Protein AF-A0A8J2W440-F1 (afdb_monomer)

pLDDT: mean 81.1, std 17.26, range [36.59, 97.38]

Organism: NCBI:txid151541

Foldseek 3Di:
DDDDDDPPPPPPPPPDPPPPPVLQQDVLLCVLDDVVCVVVPFFPQDLDQPPVPPPPQDLVVADPDPPDLVNVQRNLLSVCVSLVQDDDQAGNLVSLLVVLVSRDPVRVLNVQLSVQLNVQVPPPNLCSADDVPHGRSVSSVSSSVSSSQLSRPDGDPDPVSVSSPVSSPVSVVSSD

Solvent-accessible surface area (backbone atoms only — not comparable to full-atom values): 10498 Å² total; per-residue (Å²): 143,82,79,90,85,80,83,86,83,80,80,86,80,80,77,69,85,73,75,73,66,75,82,70,69,56,66,41,48,53,70,57,66,45,86,83,53,67,82,64,60,35,60,68,52,72,55,72,61,78,58,91,71,81,67,79,81,81,62,83,87,40,61,93,42,75,89,43,72,69,44,35,32,54,23,49,39,40,52,33,44,75,74,55,29,46,46,98,91,39,75,32,52,69,47,44,49,57,54,46,68,61,36,33,87,87,34,62,56,25,38,53,17,34,54,37,28,63,70,57,28,45,88,68,45,13,70,65,31,78,58,93,84,56,47,66,45,49,11,41,49,52,30,42,51,46,37,37,58,46,56,51,84,38,65,43,84,51,74,71,28,47,53,38,53,52,24,28,54,52,29,45,63,72,77,106

Secondary structure (DSSP, 8-state):
-----S-SSSSSS----------PPPGGGTTT--TTTGGG--B--------S-------TTS----SSHHHHHHHHHHHHHHTT-EETTEE-HHHHHHHHTTS-TT-HHHHHHHHHHHHHTTTTGGGGSS-TTS-HHHHHHHHHHHHHHTT---B--SHHHHHHHHHHHHHHHHH-

Radius of gyration: 21.44 Å; Cα contacts (8 Å, |Δi|>4): 187; chains: 1; bounding box: 78×35×56 Å

Nearest PDB structures (foldseek):
  2wc5-assembly1_A  TM=4.958E-01  e=4.024E+00  Bombyx mori

Mean predicted aligned error: 10.01 Å

Sequence (176 aa):
MAKMMHLLNLFVLFLISTVSAADEIDESCFEMFDPEDLENECCETDFEINDESEEEEDFSDCLNDFSTDEAKCETIKCYYKHDGVWKDDGIDDDAVKTKLQKSDSKNPPAQKAAERIMKYCLNGKYMKYGTDDDCPSVKYFLCSYINTVVECDSWNKNETCAKHSENASKCKASLG

Structure (mmCIF, N/CA/C/O backbone):
data_AF-A0A8J2W440-F1
#
_entry.id   AF-A0A8J2W440-F1
#
loop_
_atom_site.group_PDB
_atom_site.id
_atom_site.type_symbol
_atom_site.label_atom_id
_atom_site.label_alt_id
_atom_site.label_comp_id
_atom_site.label_asym_id
_atom_site.label_entity_id
_atom_site.label_seq_id
_atom_site.pdbx_PDB_ins_code
_atom_site.Cartn_x
_atom_site.Cartn_y
_atom_site.Cartn_z
_atom_site.occupancy
_atom_site.B_iso_or_equiv
_atom_site.auth_seq_id
_atom_site.auth_comp_id
_atom_site.auth_asym_id
_atom_site.auth_atom_id
_atom_site.pdbx_PDB_model_num
ATOM 1 N N . MET A 1 1 ? -58.630 -7.546 -35.154 1.00 48.47 1 MET A N 1
ATOM 2 C CA . MET A 1 1 ? -57.257 -7.963 -34.799 1.00 48.47 1 MET A CA 1
ATOM 3 C C . MET A 1 1 ? -56.274 -7.086 -35.556 1.00 48.47 1 MET A C 1
ATOM 5 O O . MET A 1 1 ? -56.157 -7.261 -36.754 1.00 48.47 1 MET A O 1
ATOM 9 N N . ALA A 1 2 ? -55.644 -6.131 -34.875 1.00 42.41 2 ALA A N 1
ATOM 10 C CA . ALA A 1 2 ? -54.327 -5.564 -35.191 1.00 42.41 2 ALA A CA 1
ATOM 11 C C . ALA A 1 2 ? -53.989 -4.607 -34.039 1.00 42.41 2 ALA A C 1
ATOM 13 O O . ALA A 1 2 ? -54.560 -3.527 -33.907 1.00 42.41 2 ALA A O 1
ATOM 14 N N . LYS A 1 3 ? -53.167 -5.111 -33.120 1.00 42.38 3 LYS A N 1
ATOM 15 C CA . LYS A 1 3 ? -52.683 -4.442 -31.916 1.00 42.38 3 LYS A CA 1
ATOM 16 C C . LYS A 1 3 ? -51.670 -3.362 -32.306 1.00 42.38 3 LYS A C 1
ATOM 18 O O . LYS A 1 3 ? -50.697 -3.660 -32.981 1.00 42.38 3 LYS A O 1
ATOM 23 N N . MET A 1 4 ? -51.897 -2.148 -31.806 1.00 48.50 4 MET A N 1
ATOM 24 C CA . MET A 1 4 ? -50.946 -1.441 -30.939 1.00 48.50 4 MET A CA 1
ATOM 25 C C . MET A 1 4 ? -49.473 -1.523 -31.385 1.00 48.50 4 MET A C 1
ATOM 27 O O . MET A 1 4 ? -48.672 -2.22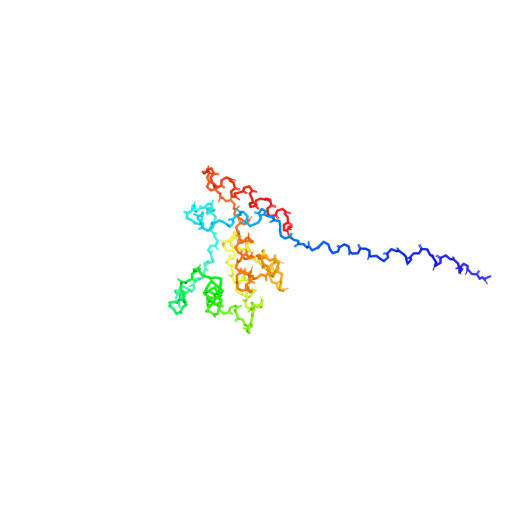4 -30.779 1.00 48.50 4 MET A O 1
ATOM 31 N N . MET A 1 5 ? -49.113 -0.790 -32.440 1.00 50.69 5 MET A N 1
ATOM 32 C CA . MET A 1 5 ? -47.734 -0.720 -32.938 1.00 50.69 5 MET A CA 1
ATOM 33 C C . MET A 1 5 ? -47.276 0.734 -33.110 1.00 50.69 5 MET A C 1
ATOM 35 O O . MET A 1 5 ? -46.771 1.102 -34.157 1.00 50.69 5 MET A O 1
ATOM 39 N N . HIS A 1 6 ? -47.479 1.584 -32.095 1.00 48.34 6 HIS A N 1
ATOM 40 C CA . HIS A 1 6 ? -46.940 2.959 -32.089 1.00 48.34 6 HIS A CA 1
ATOM 41 C C . HIS A 1 6 ? -46.417 3.446 -30.725 1.00 48.34 6 HIS A C 1
ATOM 43 O O . HIS A 1 6 ? -46.113 4.621 -30.570 1.00 48.34 6 HIS A O 1
ATOM 49 N N . LEU A 1 7 ? -46.239 2.556 -29.743 1.00 47.00 7 LEU A N 1
ATOM 50 C CA . LEU A 1 7 ? -45.720 2.909 -28.409 1.00 47.00 7 LEU A CA 1
ATOM 51 C C . LEU A 1 7 ? -44.267 2.465 -28.171 1.00 47.00 7 LEU A C 1
ATOM 53 O O . LEU A 1 7 ? -43.820 2.407 -27.033 1.00 47.00 7 LEU A O 1
ATOM 57 N N . LEU A 1 8 ? -43.514 2.163 -29.232 1.00 45.81 8 LEU A N 1
ATOM 58 C CA . LEU A 1 8 ? -42.107 1.752 -29.139 1.00 45.81 8 LEU A CA 1
ATOM 59 C C . LEU A 1 8 ? -41.147 2.856 -29.618 1.00 45.81 8 LEU A C 1
ATOM 61 O O . LEU A 1 8 ? -40.138 2.576 -30.247 1.00 45.81 8 LEU A O 1
ATOM 65 N N . ASN A 1 9 ? -41.494 4.121 -29.368 1.00 48.38 9 ASN A N 1
ATOM 66 C CA . ASN A 1 9 ? -40.678 5.288 -29.741 1.00 48.38 9 ASN A CA 1
ATOM 67 C C . ASN A 1 9 ? -40.387 6.221 -28.549 1.00 48.38 9 ASN A C 1
ATOM 69 O O . ASN A 1 9 ? -40.097 7.397 -28.733 1.00 48.38 9 ASN A O 1
ATOM 73 N N . LEU A 1 10 ? -40.485 5.709 -27.316 1.00 48.47 10 LEU A N 1
ATOM 74 C CA . LEU A 1 10 ? -40.387 6.526 -26.097 1.00 48.47 10 LEU A CA 1
ATOM 75 C C . LEU A 1 10 ? -39.494 5.930 -24.994 1.00 48.47 10 LEU A C 1
ATOM 77 O O . LEU A 1 10 ? -39.533 6.402 -23.867 1.00 48.47 10 LEU A O 1
ATOM 81 N N . PHE A 1 11 ? -38.675 4.916 -25.298 1.00 48.28 11 PHE A N 1
ATOM 82 C CA . PHE A 1 11 ? -37.862 4.225 -24.281 1.00 48.28 11 PHE A CA 1
ATOM 83 C C . PHE A 1 11 ? -36.416 3.909 -24.705 1.00 48.28 11 PHE A C 1
ATOM 85 O O . PHE A 1 11 ? -35.781 3.034 -24.130 1.00 48.28 11 PHE A O 1
ATOM 92 N N . VAL A 1 12 ? -35.878 4.615 -25.707 1.00 49.66 12 VAL A N 1
ATOM 93 C CA . VAL A 1 12 ? -34.478 4.455 -26.167 1.00 49.66 12 VAL A CA 1
ATOM 94 C C . VAL A 1 12 ? -33.764 5.814 -26.226 1.00 49.66 12 VAL A C 1
ATOM 96 O O . VAL A 1 12 ? -33.049 6.129 -27.165 1.00 49.66 12 VAL A O 1
ATOM 99 N N . LEU A 1 13 ? -33.998 6.661 -25.219 1.00 45.16 13 LEU A N 1
ATOM 100 C CA . LEU A 1 13 ? -33.231 7.897 -24.980 1.00 45.16 13 LEU A CA 1
ATOM 101 C C . LEU A 1 13 ? -32.726 8.002 -23.530 1.00 45.16 13 LEU A C 1
ATOM 103 O O . LEU A 1 13 ? -32.253 9.047 -23.109 1.00 45.16 13 LEU A O 1
ATOM 107 N N . PHE A 1 14 ? -32.773 6.895 -22.782 1.00 45.31 14 PHE A N 1
ATOM 108 C CA . PHE A 1 14 ? -32.074 6.721 -21.502 1.00 45.31 14 PHE A CA 1
ATOM 109 C C . PHE A 1 14 ? -30.781 5.911 -21.692 1.00 45.31 14 PHE A C 1
ATOM 111 O O . PHE A 1 14 ? -30.379 5.129 -20.834 1.00 45.31 14 PHE A O 1
ATOM 118 N N . LEU A 1 15 ? -30.124 6.074 -22.846 1.00 48.00 15 LEU A N 1
ATOM 119 C CA . LEU A 1 15 ? -28.768 5.577 -23.030 1.00 48.00 15 LEU A CA 1
ATOM 120 C C . LEU A 1 15 ? -27.799 6.554 -22.362 1.00 48.00 15 LEU A C 1
ATOM 122 O O . LEU A 1 15 ? -27.276 7.466 -22.988 1.00 48.00 15 LEU A O 1
ATOM 126 N N . ILE A 1 16 ? -27.627 6.320 -21.062 1.00 51.31 16 ILE A N 1
ATOM 127 C CA . ILE A 1 16 ? -26.308 6.194 -20.449 1.00 51.31 16 ILE A CA 1
ATOM 128 C C . ILE A 1 16 ? -25.442 7.445 -20.648 1.00 51.31 16 ILE A C 1
ATOM 130 O O . ILE A 1 16 ? -24.432 7.444 -21.345 1.00 51.31 16 ILE A O 1
ATOM 134 N N . SER A 1 17 ? -25.790 8.502 -19.919 1.00 36.59 17 SER A N 1
ATOM 135 C CA . SER A 1 17 ? -24.765 9.367 -19.339 1.00 36.59 17 SER A CA 1
ATOM 136 C C . SER A 1 17 ? -24.030 8.545 -18.275 1.00 36.59 17 SER A C 1
ATOM 138 O O . SER A 1 17 ? -24.278 8.707 -17.082 1.00 36.59 17 SER A O 1
ATOM 140 N N . THR A 1 18 ? -23.173 7.602 -18.680 1.00 48.06 18 THR A N 1
ATOM 141 C CA . THR A 1 18 ? -22.101 7.144 -17.792 1.00 48.06 18 THR A CA 1
ATOM 142 C C . THR A 1 18 ? -21.218 8.356 -17.587 1.00 48.06 18 THR A C 1
ATOM 144 O O . THR A 1 18 ? -20.337 8.646 -18.391 1.00 48.06 18 THR A O 1
ATOM 147 N N . VAL A 1 19 ? -21.515 9.106 -16.532 1.00 42.56 19 VAL A N 1
ATOM 148 C CA . VAL A 1 19 ? -20.519 9.903 -15.841 1.00 42.56 19 VAL A CA 1
ATOM 149 C 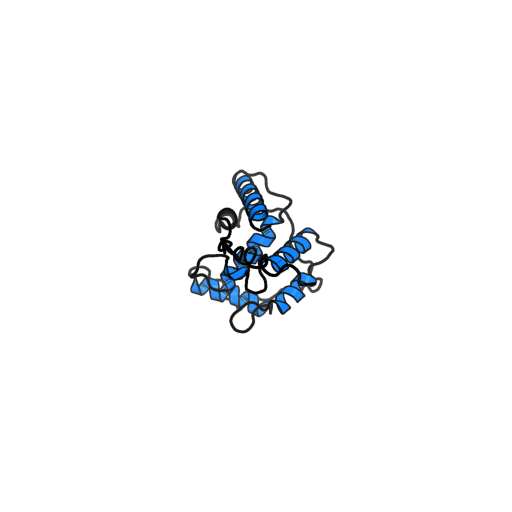C . VAL A 1 19 ? -19.447 8.893 -15.445 1.00 42.56 19 VAL A C 1
ATOM 151 O O . VAL A 1 19 ? -19.597 8.192 -14.451 1.00 42.56 19 VAL A O 1
ATOM 154 N N . SER A 1 20 ? -18.410 8.730 -16.267 1.00 40.84 20 SER A N 1
ATOM 155 C CA . SER A 1 20 ? -17.139 8.259 -15.742 1.00 40.84 20 SER A CA 1
ATOM 156 C C . SER A 1 20 ? -16.629 9.428 -14.912 1.00 40.84 20 SER A C 1
ATOM 158 O O . SER A 1 20 ? -15.917 10.297 -15.415 1.00 40.84 20 SER A O 1
ATOM 160 N N . ALA A 1 21 ? -17.078 9.506 -13.659 1.00 40.25 21 ALA A N 1
ATOM 161 C CA . ALA A 1 21 ? -16.203 10.063 -12.652 1.00 40.25 21 ALA A CA 1
ATOM 162 C C . ALA A 1 21 ? -14.938 9.219 -12.802 1.00 40.25 21 ALA A C 1
ATOM 164 O O . ALA A 1 21 ? -14.992 7.998 -12.659 1.00 40.25 21 ALA A O 1
ATOM 165 N N . ALA A 1 22 ? -13.850 9.823 -13.272 1.00 42.97 22 ALA A N 1
ATOM 166 C CA . ALA A 1 22 ? -12.565 9.243 -12.961 1.00 42.97 22 ALA A CA 1
ATOM 167 C C . ALA A 1 22 ? -12.596 9.128 -11.435 1.00 42.97 22 ALA A C 1
ATOM 169 O O . ALA A 1 22 ? -12.798 10.140 -10.766 1.00 42.97 22 ALA A O 1
ATOM 170 N N . ASP A 1 23 ? -12.613 7.899 -10.917 1.00 58.78 23 ASP A N 1
ATOM 171 C CA . ASP A 1 23 ? -12.589 7.622 -9.483 1.00 58.78 23 ASP A CA 1
ATOM 172 C C . ASP A 1 23 ? -11.217 8.077 -8.966 1.00 58.78 23 ASP A C 1
ATOM 174 O O . ASP A 1 23 ? -10.311 7.265 -8.758 1.00 58.78 23 ASP A O 1
ATOM 178 N N . GLU A 1 24 ? -11.033 9.392 -8.871 1.00 71.75 24 GLU A N 1
ATOM 179 C CA . GLU A 1 24 ? -9.862 10.018 -8.285 1.00 71.75 24 GLU A CA 1
ATOM 180 C C . GLU A 1 24 ? -9.802 9.580 -6.823 1.00 71.75 24 GLU A C 1
ATOM 182 O O . GLU A 1 24 ? -10.807 9.571 -6.105 1.00 71.75 24 GLU A O 1
ATOM 187 N N . ILE A 1 25 ? -8.622 9.132 -6.402 1.00 81.56 25 ILE A N 1
ATOM 188 C CA . ILE A 1 25 ? -8.383 8.782 -5.007 1.00 81.56 25 ILE A CA 1
ATOM 189 C C . ILE A 1 25 ? -8.468 10.062 -4.182 1.00 81.56 25 ILE A C 1
ATOM 191 O O . ILE A 1 25 ? -7.817 11.050 -4.509 1.00 81.56 25 ILE A O 1
ATOM 195 N N . ASP A 1 26 ? -9.275 10.030 -3.122 1.00 85.88 26 ASP A N 1
ATOM 196 C CA . ASP A 1 26 ? -9.452 11.172 -2.229 1.00 85.88 26 ASP A CA 1
ATOM 197 C C . ASP A 1 26 ? -8.107 11.621 -1.639 1.00 85.88 26 ASP A C 1
ATOM 199 O O . ASP A 1 26 ? -7.296 10.789 -1.230 1.00 85.88 26 ASP A O 1
ATOM 203 N N . GLU A 1 27 ? -7.881 12.933 -1.574 1.00 85.44 27 GLU A N 1
ATOM 204 C CA . GLU A 1 27 ? -6.629 13.529 -1.091 1.00 85.44 27 GLU A CA 1
ATOM 205 C C . GLU A 1 27 ? -6.261 13.054 0.324 1.00 85.44 27 GLU A C 1
ATOM 207 O O . GLU A 1 27 ? -5.086 12.816 0.607 1.00 85.44 27 GLU A O 1
ATOM 212 N N . SER A 1 28 ? -7.259 12.781 1.179 1.00 84.12 28 SER A N 1
ATOM 213 C CA . SER A 1 28 ? -7.032 12.227 2.523 1.00 84.12 28 SER A CA 1
ATOM 214 C C . SER A 1 28 ? -6.298 10.885 2.509 1.00 84.12 28 SER A C 1
ATOM 216 O O . SER A 1 28 ? -5.645 10.541 3.493 1.00 84.12 28 SER A O 1
ATOM 218 N N . CYS A 1 29 ? -6.353 10.135 1.404 1.00 87.12 29 CYS A N 1
ATOM 219 C CA . CYS A 1 29 ? -5.594 8.902 1.252 1.00 87.12 29 CYS A CA 1
ATOM 220 C C . CYS A 1 29 ? -4.084 9.142 1.136 1.00 87.12 29 CYS A C 1
ATOM 222 O O . CYS A 1 29 ? -3.300 8.311 1.589 1.00 87.12 29 CYS A O 1
ATOM 224 N N . PHE A 1 30 ? -3.674 10.262 0.541 1.00 86.25 30 PHE A N 1
ATOM 225 C CA . PHE A 1 30 ? -2.264 10.622 0.392 1.00 86.25 30 PHE A CA 1
ATOM 226 C C . PHE A 1 30 ? -1.742 11.401 1.596 1.00 86.25 30 PHE A C 1
ATOM 228 O O . PHE A 1 30 ? -0.572 11.275 1.926 1.00 86.25 30 PHE A O 1
ATOM 235 N N . GLU A 1 31 ? -2.604 12.121 2.319 1.00 84.94 31 GLU A N 1
ATOM 236 C CA . GLU A 1 31 ? -2.220 12.796 3.566 1.00 84.94 3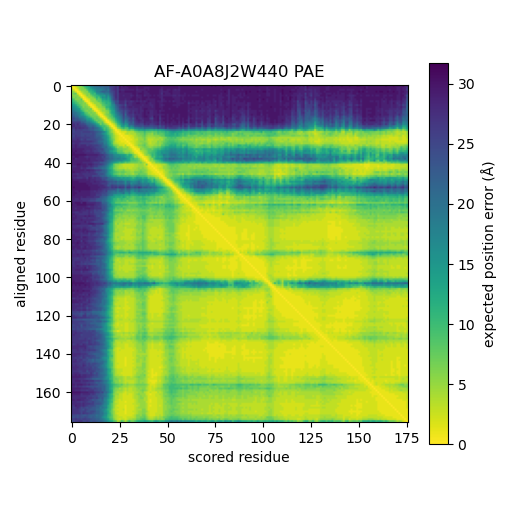1 GLU A CA 1
ATOM 237 C C . GLU A 1 31 ? -1.879 11.838 4.723 1.00 84.94 31 GLU A C 1
ATOM 239 O O . GLU A 1 31 ? -1.373 12.283 5.750 1.00 84.94 31 GLU A O 1
ATOM 244 N N . MET A 1 32 ? -2.174 10.540 4.592 1.00 77.44 32 MET A N 1
ATOM 245 C CA . MET A 1 32 ? -1.657 9.509 5.506 1.00 77.44 32 MET A CA 1
ATOM 246 C C . MET A 1 32 ? -0.206 9.130 5.207 1.00 77.44 32 MET A C 1
ATOM 248 O O . MET A 1 32 ? 0.455 8.498 6.025 1.00 77.44 32 MET A O 1
ATOM 252 N N . PHE A 1 33 ? 0.274 9.451 4.008 1.00 72.69 33 PHE A N 1
ATOM 253 C CA . PHE A 1 33 ? 1.626 9.158 3.581 1.00 72.69 33 PHE A CA 1
ATOM 254 C C . PHE A 1 33 ? 2.483 10.403 3.792 1.00 72.69 33 PHE A C 1
ATOM 256 O O . PHE A 1 33 ? 2.652 11.222 2.891 1.00 72.69 33 PHE A O 1
ATOM 263 N N . ASP A 1 34 ? 3.019 10.539 5.000 1.00 67.38 34 ASP A N 1
ATOM 264 C CA . ASP A 1 34 ? 4.114 11.463 5.265 1.00 67.38 34 ASP A CA 1
ATOM 265 C C . ASP A 1 34 ? 5.373 10.630 5.564 1.00 67.38 34 ASP A C 1
ATOM 267 O O . ASP A 1 34 ? 5.413 9.921 6.573 1.00 67.38 34 ASP A O 1
ATOM 271 N N . PRO A 1 35 ? 6.384 10.640 4.674 1.00 59.81 35 PRO A N 1
ATOM 272 C CA . PRO A 1 35 ? 7.604 9.868 4.872 1.00 59.81 35 PRO A CA 1
ATOM 273 C C . PRO A 1 35 ? 8.397 10.311 6.111 1.00 59.81 35 PRO A C 1
ATOM 275 O O . PRO A 1 35 ? 9.194 9.518 6.606 1.00 59.81 35 PRO A O 1
ATOM 278 N N . GLU A 1 36 ? 8.175 11.525 6.629 1.00 55.50 36 GLU A N 1
ATOM 279 C CA . GLU A 1 36 ? 8.755 11.992 7.895 1.00 55.50 36 GLU A CA 1
ATOM 280 C C . GLU A 1 36 ? 7.973 11.472 9.120 1.00 55.50 36 GLU A C 1
ATOM 282 O O . GLU A 1 36 ? 8.533 11.383 10.211 1.00 55.50 36 GLU A O 1
ATOM 287 N N . ASP A 1 37 ? 6.714 11.047 8.945 1.00 57.19 37 ASP A N 1
ATOM 288 C CA . ASP A 1 37 ? 5.870 10.489 10.012 1.00 57.19 37 ASP A CA 1
ATOM 289 C C . ASP A 1 37 ? 5.896 8.955 10.095 1.00 57.19 37 ASP A C 1
ATOM 291 O O . ASP A 1 37 ? 5.322 8.389 11.030 1.00 57.19 37 ASP A O 1
ATOM 295 N N . LEU A 1 38 ? 6.570 8.258 9.170 1.00 52.62 38 LEU A N 1
ATOM 296 C CA . LEU A 1 38 ? 6.751 6.799 9.246 1.00 52.62 38 LEU A CA 1
ATOM 297 C C . LEU A 1 38 ? 7.450 6.366 10.551 1.00 52.62 38 LEU A C 1
ATOM 299 O O . LEU A 1 38 ? 7.263 5.236 10.996 1.00 52.62 38 LEU A O 1
ATOM 303 N N . GLU A 1 39 ? 8.193 7.271 11.196 1.00 49.78 39 GLU A N 1
ATOM 304 C CA . GLU A 1 39 ? 8.843 7.056 12.496 1.00 49.78 39 GLU A CA 1
ATOM 305 C C . GLU A 1 39 ? 7.884 7.140 13.700 1.00 49.78 39 GLU A C 1
ATOM 307 O O . GLU A 1 39 ? 8.249 6.743 14.805 1.00 49.78 39 GLU A O 1
ATOM 312 N N . ASN A 1 40 ? 6.658 7.648 13.526 1.00 59.91 40 ASN A N 1
ATOM 313 C CA . ASN A 1 40 ? 5.744 7.911 14.644 1.00 59.91 40 ASN A CA 1
ATOM 314 C C . ASN A 1 40 ? 4.916 6.693 15.086 1.00 59.91 40 ASN A C 1
ATOM 316 O O . ASN A 1 40 ? 4.140 6.823 16.037 1.00 59.91 40 ASN A O 1
ATOM 320 N N . GLU A 1 41 ? 5.058 5.540 14.412 1.00 76.94 41 GLU A N 1
ATOM 321 C CA . GLU A 1 41 ? 4.350 4.281 14.717 1.00 76.94 41 GLU A CA 1
ATOM 322 C C . GLU A 1 41 ? 2.855 4.519 15.024 1.00 76.94 41 GLU A C 1
ATOM 324 O O . GLU A 1 41 ? 2.309 4.074 16.035 1.00 76.94 41 GLU A O 1
ATOM 329 N N . CYS A 1 42 ? 2.178 5.317 14.185 1.00 87.06 42 CYS A N 1
ATOM 330 C CA . CYS A 1 42 ? 0.832 5.795 14.512 1.00 87.06 42 CYS A CA 1
ATOM 331 C C . CYS A 1 42 ? -0.219 4.691 14.574 1.00 87.06 42 CYS A C 1
ATOM 333 O O . CYS A 1 42 ? -1.172 4.808 15.350 1.00 87.06 42 CYS A O 1
ATOM 335 N N . CYS A 1 43 ? -0.058 3.653 13.758 1.00 88.25 43 CYS A N 1
ATOM 336 C CA . CYS A 1 43 ? -0.901 2.479 13.816 1.00 88.25 43 CYS A CA 1
ATOM 337 C C . CYS A 1 43 ? -0.259 1.423 14.718 1.00 88.25 43 CYS A C 1
ATOM 339 O O . CYS A 1 43 ? 0.834 0.949 14.432 1.00 88.25 43 CYS A O 1
ATOM 341 N N . GLU A 1 44 ? -0.965 1.042 15.778 1.00 88.88 44 GLU A N 1
ATOM 342 C CA . GLU A 1 44 ? -0.541 0.007 16.730 1.00 88.88 44 GLU A CA 1
ATOM 343 C C . GLU A 1 44 ? -1.064 -1.386 16.329 1.00 88.88 44 GLU A C 1
ATOM 345 O O . GLU A 1 44 ? -0.798 -2.378 17.007 1.00 88.88 44 GLU A O 1
ATOM 350 N N . THR A 1 45 ? -1.863 -1.464 15.261 1.00 86.56 45 THR A N 1
ATOM 351 C CA . THR A 1 45 ? -2.396 -2.721 14.742 1.00 86.56 45 THR A CA 1
ATOM 352 C C . THR A 1 45 ? -1.291 -3.529 14.077 1.00 86.56 45 THR A C 1
ATOM 354 O O . THR A 1 45 ? -0.645 -3.071 13.137 1.00 86.56 45 THR A O 1
ATOM 357 N N . ASP A 1 46 ? -1.131 -4.766 14.534 1.00 83.62 46 ASP A N 1
ATOM 358 C CA . ASP A 1 46 ? -0.211 -5.722 13.941 1.00 83.62 46 ASP A CA 1
ATOM 359 C C . ASP A 1 46 ? -0.806 -6.337 12.661 1.00 83.62 46 ASP A C 1
ATOM 361 O O . ASP A 1 46 ? -1.807 -7.062 12.696 1.00 83.62 46 ASP A O 1
ATOM 365 N N . PHE A 1 47 ? -0.181 -6.041 11.522 1.00 82.69 47 PHE A N 1
ATOM 366 C CA . PHE A 1 47 ? -0.529 -6.605 10.217 1.00 82.69 47 PHE A CA 1
ATOM 367 C C . PHE A 1 47 ? 0.418 -7.723 9.777 1.00 82.69 47 PHE A C 1
ATOM 369 O O . PHE A 1 47 ? 0.311 -8.179 8.635 1.00 82.69 47 PHE A O 1
ATOM 376 N N . GLU A 1 48 ? 1.337 -8.160 10.640 1.00 76.75 48 GLU A N 1
ATOM 377 C CA . GLU A 1 48 ? 2.287 -9.210 10.307 1.00 76.75 48 GLU A CA 1
ATOM 378 C C . GLU A 1 48 ? 1.546 -10.490 9.920 1.00 76.75 48 GLU A C 1
ATOM 380 O O . GLU A 1 48 ? 0.621 -10.980 10.586 1.00 76.75 48 GLU A O 1
ATOM 385 N N . ILE A 1 49 ? 1.949 -11.028 8.775 1.00 65.06 49 ILE A N 1
ATOM 386 C CA . ILE A 1 49 ? 1.529 -12.344 8.335 1.00 65.06 49 ILE A CA 1
ATOM 387 C C . ILE A 1 49 ? 2.501 -13.309 9.002 1.00 65.06 49 ILE A C 1
ATOM 389 O O . ILE A 1 49 ? 3.680 -13.311 8.666 1.00 65.06 49 ILE A O 1
ATOM 393 N N . ASN A 1 50 ? 2.008 -14.117 9.944 1.00 56.84 50 ASN A N 1
ATOM 394 C CA . ASN A 1 50 ? 2.776 -15.224 10.512 1.00 56.84 50 ASN A CA 1
ATOM 395 C C . ASN A 1 50 ? 3.044 -16.252 9.407 1.00 56.84 50 ASN A C 1
ATOM 397 O O . ASN A 1 50 ? 2.264 -17.192 9.228 1.00 56.84 50 ASN A O 1
ATOM 401 N N . ASP A 1 51 ? 4.106 -16.060 8.631 1.00 56.50 51 ASP A N 1
ATOM 402 C CA . ASP A 1 51 ? 4.611 -17.112 7.769 1.00 56.50 51 ASP A CA 1
ATOM 403 C C . ASP A 1 51 ? 5.436 -18.061 8.643 1.00 56.50 51 ASP A C 1
ATOM 405 O O . ASP A 1 51 ? 6.517 -17.725 9.117 1.00 56.50 51 ASP A O 1
ATOM 409 N N . GLU A 1 52 ? 4.891 -19.247 8.928 1.00 53.81 52 GLU A N 1
ATOM 410 C CA . GLU A 1 52 ? 5.574 -20.273 9.731 1.00 53.81 52 GLU A CA 1
ATOM 411 C C . GLU A 1 52 ? 6.873 -20.771 9.046 1.00 53.81 52 GLU A C 1
ATOM 413 O O . GLU A 1 52 ? 7.649 -21.504 9.665 1.00 53.81 52 GLU A O 1
ATOM 418 N N . SER A 1 53 ? 7.144 -20.371 7.792 1.00 52.28 53 SER A N 1
ATOM 419 C CA . SER A 1 53 ? 8.483 -20.423 7.198 1.00 52.28 53 SER A CA 1
ATOM 420 C C . SER A 1 53 ? 9.247 -19.120 7.443 1.00 52.28 53 SER A C 1
ATOM 422 O O . SER A 1 53 ? 9.273 -18.243 6.586 1.00 52.28 53 SER A O 1
ATOM 424 N N . GLU A 1 54 ? 9.911 -19.027 8.597 1.00 50.03 54 GLU A N 1
ATOM 425 C CA . GLU A 1 54 ? 10.920 -18.006 8.931 1.00 50.03 54 GLU A CA 1
ATOM 426 C C . GLU A 1 54 ? 12.198 -18.150 8.067 1.00 50.03 54 GLU A C 1
ATOM 428 O O . GLU A 1 54 ? 13.312 -18.268 8.581 1.00 50.03 54 GLU A O 1
ATOM 433 N N . GLU A 1 55 ? 12.078 -18.200 6.740 1.00 58.06 55 GLU A N 1
ATOM 434 C CA . GLU A 1 55 ? 13.225 -17.871 5.895 1.00 58.06 55 GLU A CA 1
ATOM 435 C C . GLU A 1 55 ? 13.282 -16.345 5.829 1.00 58.06 55 GLU A C 1
ATOM 437 O O . GLU A 1 55 ? 12.450 -15.719 5.178 1.00 58.06 55 GLU A O 1
ATOM 442 N N . GLU A 1 56 ? 14.220 -15.743 6.570 1.00 61.69 56 GLU A N 1
ATOM 443 C CA . GLU A 1 56 ? 14.537 -14.318 6.436 1.00 61.69 56 GLU A CA 1
ATOM 444 C C . GLU A 1 56 ? 14.790 -14.026 4.951 1.00 61.69 56 GLU A C 1
ATOM 446 O O . GLU A 1 56 ? 15.765 -14.511 4.370 1.00 61.69 56 GLU A O 1
ATOM 451 N N . GLU A 1 57 ? 13.883 -13.282 4.318 1.00 69.94 57 GLU A N 1
ATOM 452 C CA . GLU A 1 57 ? 14.042 -12.895 2.922 1.00 69.94 57 GLU A CA 1
ATOM 453 C C . GLU A 1 57 ? 15.264 -11.966 2.794 1.00 69.94 57 GLU A C 1
ATOM 455 O O . GLU A 1 57 ? 15.298 -10.862 3.345 1.00 69.94 57 GLU A O 1
ATOM 460 N N . ASP A 1 58 ? 16.300 -12.430 2.090 1.00 79.62 58 ASP A N 1
ATOM 461 C CA . ASP A 1 58 ? 17.536 -11.678 1.870 1.00 79.62 58 ASP A CA 1
ATOM 462 C C . ASP A 1 58 ? 17.379 -10.717 0.686 1.00 79.62 58 ASP A C 1
ATOM 464 O O . ASP A 1 58 ? 17.645 -11.062 -0.462 1.00 79.62 58 ASP A O 1
ATOM 468 N N . PHE A 1 59 ? 16.990 -9.479 0.985 1.00 85.44 59 PHE A N 1
ATOM 469 C CA . PHE A 1 59 ? 16.908 -8.396 0.001 1.00 85.44 59 PHE A CA 1
ATOM 470 C C . PHE A 1 59 ? 18.213 -7.593 -0.145 1.00 85.44 59 PHE A C 1
ATOM 472 O O . PHE A 1 59 ? 18.183 -6.445 -0.598 1.00 85.44 59 PHE A O 1
ATOM 479 N N . SER A 1 60 ? 19.364 -8.123 0.288 1.00 87.25 60 SER A N 1
ATOM 480 C CA . SER A 1 60 ? 20.629 -7.367 0.296 1.00 87.25 60 SER A CA 1
ATOM 481 C C . SER A 1 60 ? 21.152 -6.991 -1.095 1.00 87.25 60 SER A C 1
ATOM 483 O O . SER A 1 60 ? 22.013 -6.113 -1.209 1.00 87.25 60 SER A O 1
ATOM 485 N N . ASP A 1 61 ? 20.639 -7.620 -2.153 1.00 89.88 61 ASP A N 1
ATOM 486 C CA . ASP A 1 61 ? 20.945 -7.301 -3.548 1.00 89.88 61 ASP A CA 1
ATOM 487 C C . ASP A 1 61 ? 20.091 -6.155 -4.118 1.00 89.88 61 ASP A C 1
ATOM 489 O O . ASP A 1 61 ? 20.449 -5.574 -5.149 1.00 89.88 61 ASP A O 1
ATOM 493 N N . CYS A 1 62 ? 19.006 -5.780 -3.439 1.00 91.31 62 CYS A N 1
ATOM 494 C CA . CYS A 1 62 ? 18.211 -4.616 -3.790 1.00 91.31 62 CYS A CA 1
ATOM 495 C C . CYS A 1 62 ? 18.896 -3.327 -3.333 1.00 91.31 62 CYS A C 1
ATOM 497 O O . CYS A 1 62 ? 19.361 -3.194 -2.199 1.00 91.31 62 CYS A O 1
ATOM 499 N N . LEU A 1 63 ? 18.931 -2.335 -4.227 1.00 87.81 63 LEU A N 1
ATOM 500 C CA . LEU A 1 63 ? 19.351 -0.988 -3.858 1.00 87.81 63 LEU A CA 1
ATOM 501 C C . LEU A 1 63 ? 18.444 -0.478 -2.738 1.00 87.81 63 LEU A C 1
ATOM 503 O O . LEU A 1 63 ? 17.237 -0.666 -2.788 1.00 87.81 63 LEU A O 1
ATOM 507 N N . ASN A 1 64 ? 19.032 0.174 -1.743 1.00 87.88 64 ASN A N 1
ATOM 508 C CA . ASN A 1 64 ? 18.290 0.913 -0.729 1.00 87.88 64 ASN A CA 1
ATOM 509 C C . ASN A 1 64 ? 18.490 2.409 -0.993 1.00 87.88 64 ASN A C 1
ATOM 511 O O . ASN A 1 64 ? 19.196 3.100 -0.257 1.00 87.88 64 ASN A O 1
ATOM 515 N N . ASP A 1 65 ? 17.966 2.869 -2.130 1.00 86.81 65 ASP A N 1
ATOM 516 C CA . ASP A 1 65 ? 18.109 4.247 -2.587 1.00 86.81 65 ASP A CA 1
ATOM 517 C C . ASP A 1 65 ? 16.744 4.833 -2.949 1.00 86.81 65 ASP A C 1
ATOM 519 O O . ASP A 1 65 ? 16.133 4.489 -3.960 1.00 86.81 65 ASP A O 1
ATOM 523 N N . PHE A 1 66 ? 16.289 5.761 -2.111 1.00 87.12 66 PHE A N 1
ATOM 524 C CA . PHE A 1 66 ? 15.037 6.490 -2.290 1.00 87.12 66 PHE A CA 1
ATOM 525 C C . PHE A 1 66 ? 15.269 7.970 -2.652 1.00 87.12 66 PHE A C 1
ATOM 527 O O . PHE A 1 66 ? 14.366 8.794 -2.513 1.00 87.12 66 PHE A O 1
ATOM 534 N N . SER A 1 67 ? 16.475 8.334 -3.106 1.00 87.56 67 SER A N 1
ATOM 535 C CA . SER A 1 67 ? 16.866 9.731 -3.361 1.00 87.56 67 SER A CA 1
ATOM 536 C C . SER A 1 67 ? 16.289 10.330 -4.647 1.00 87.56 67 SER A C 1
ATOM 538 O O . SER A 1 67 ? 16.140 11.548 -4.747 1.00 87.56 67 SER A O 1
ATOM 540 N N . THR A 1 68 ? 15.951 9.492 -5.630 1.00 90.81 68 THR A N 1
ATOM 541 C CA . THR A 1 68 ? 15.355 9.897 -6.913 1.00 90.81 68 THR A CA 1
ATOM 542 C C . THR A 1 68 ? 14.187 8.986 -7.260 1.00 90.81 68 THR A C 1
ATOM 544 O O . THR A 1 68 ? 14.158 7.842 -6.815 1.00 90.81 68 THR A O 1
ATOM 547 N N . ASP A 1 69 ? 13.236 9.454 -8.067 1.00 89.50 69 ASP A N 1
ATOM 548 C CA . ASP A 1 69 ? 12.060 8.640 -8.399 1.00 89.50 69 ASP A CA 1
ATOM 549 C C . ASP A 1 69 ? 12.436 7.375 -9.183 1.00 89.50 69 ASP A C 1
ATOM 551 O O . ASP A 1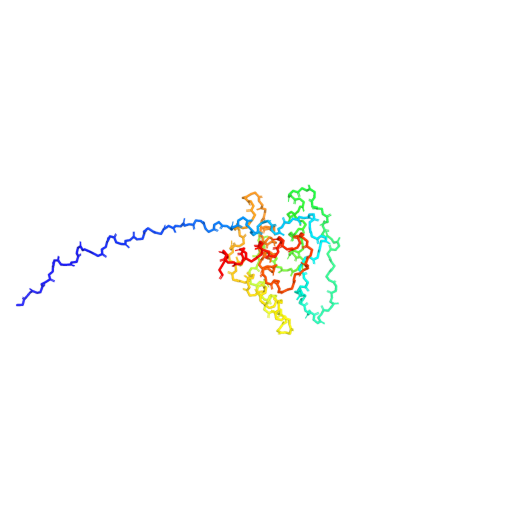 69 ? 11.918 6.302 -8.892 1.00 89.50 69 ASP A O 1
ATOM 555 N N . GLU A 1 70 ? 13.433 7.450 -10.072 1.00 92.75 70 GLU A N 1
ATOM 556 C CA . GLU A 1 70 ? 13.991 6.272 -10.750 1.00 92.75 70 GLU A CA 1
ATOM 557 C C . GLU A 1 70 ? 14.587 5.262 -9.751 1.00 92.75 70 GLU A C 1
ATOM 559 O O . GLU A 1 70 ? 14.292 4.068 -9.825 1.00 92.75 70 GLU A O 1
ATOM 564 N N . ALA A 1 71 ? 15.368 5.734 -8.772 1.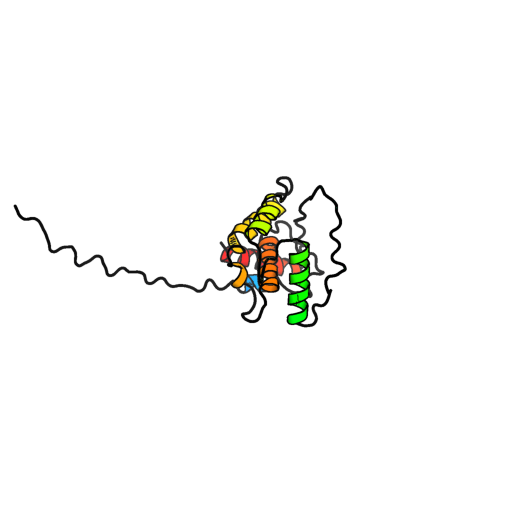00 91.50 71 ALA A N 1
ATOM 565 C CA . ALA A 1 71 ? 15.953 4.870 -7.748 1.00 91.50 71 ALA A CA 1
ATOM 566 C C . ALA A 1 71 ? 14.884 4.231 -6.842 1.00 91.50 71 ALA A C 1
ATOM 568 O O . ALA A 1 71 ? 14.941 3.026 -6.587 1.00 91.50 71 ALA A O 1
ATOM 569 N N . LYS A 1 72 ? 13.857 4.993 -6.432 1.00 91.44 72 LYS A N 1
ATOM 570 C CA . LYS A 1 72 ? 12.701 4.471 -5.676 1.00 91.44 72 LYS A CA 1
ATOM 571 C C . LYS A 1 72 ? 11.991 3.370 -6.461 1.00 91.44 72 LYS A C 1
ATOM 573 O O . LYS A 1 72 ? 11.680 2.311 -5.917 1.00 91.44 72 LYS A O 1
ATOM 578 N N . CYS A 1 73 ? 11.756 3.611 -7.749 1.00 93.75 73 CYS A N 1
ATOM 579 C CA . CYS A 1 73 ? 11.091 2.676 -8.642 1.00 93.75 73 CYS A CA 1
ATOM 580 C C . CYS A 1 73 ? 11.822 1.341 -8.740 1.00 93.75 73 CYS A C 1
ATOM 582 O O . CYS A 1 73 ? 11.186 0.294 -8.585 1.00 93.75 73 CYS A O 1
ATOM 584 N N . GLU A 1 74 ? 13.136 1.375 -8.968 1.00 94.81 74 GLU A N 1
ATOM 585 C CA . GLU A 1 74 ? 13.956 0.169 -9.083 1.00 94.81 74 GLU A CA 1
ATOM 586 C C . GLU A 1 74 ? 14.141 -0.540 -7.735 1.00 94.81 74 GLU A C 1
ATOM 588 O O . GLU A 1 74 ? 14.074 -1.768 -7.696 1.00 94.81 74 GLU A O 1
ATOM 593 N N . THR A 1 75 ? 14.262 0.205 -6.630 1.00 93.62 75 THR A N 1
ATOM 594 C CA . THR A 1 75 ? 14.300 -0.348 -5.264 1.00 93.62 75 THR A CA 1
ATOM 595 C C . THR A 1 75 ? 13.036 -1.160 -4.962 1.00 93.62 75 THR A C 1
ATOM 597 O O . THR A 1 75 ? 13.109 -2.359 -4.695 1.00 93.62 75 THR A O 1
ATOM 600 N N . ILE A 1 76 ? 11.852 -0.551 -5.094 1.00 94.38 76 ILE A N 1
ATOM 601 C CA . ILE A 1 76 ? 10.572 -1.214 -4.788 1.00 94.38 76 ILE A CA 1
ATOM 602 C C . ILE A 1 76 ? 10.308 -2.374 -5.759 1.00 94.38 76 ILE A C 1
ATOM 604 O O . ILE A 1 76 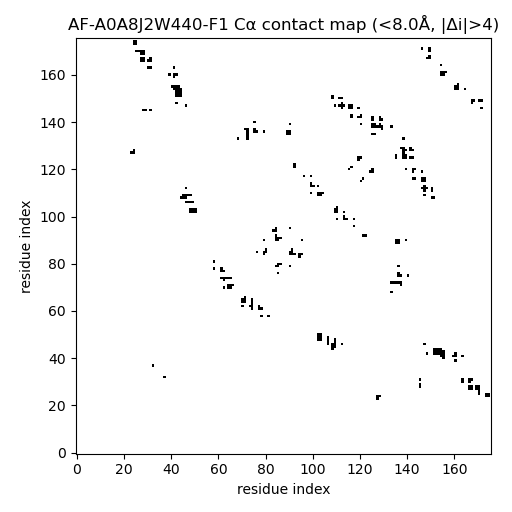? 9.848 -3.446 -5.365 1.00 94.38 76 ILE A O 1
ATOM 608 N N . LYS A 1 77 ? 10.629 -2.193 -7.044 1.00 95.69 77 LYS A N 1
ATOM 609 C CA . LYS A 1 77 ? 10.518 -3.256 -8.051 1.00 95.69 77 LYS A CA 1
ATOM 610 C C . LYS A 1 77 ? 11.413 -4.447 -7.720 1.00 95.69 77 LYS A C 1
ATOM 612 O O . LYS A 1 77 ? 11.008 -5.580 -7.969 1.00 95.69 77 LYS A O 1
ATOM 617 N N . CYS A 1 78 ? 12.612 -4.212 -7.192 1.00 95.31 78 CYS A N 1
ATOM 618 C CA . CYS A 1 78 ? 13.504 -5.279 -6.758 1.00 95.31 78 CYS A CA 1
ATOM 619 C C . CYS A 1 78 ? 12.872 -6.105 -5.632 1.00 95.31 78 CYS A C 1
ATOM 621 O O . CYS A 1 78 ? 12.788 -7.326 -5.768 1.00 95.31 78 CYS A 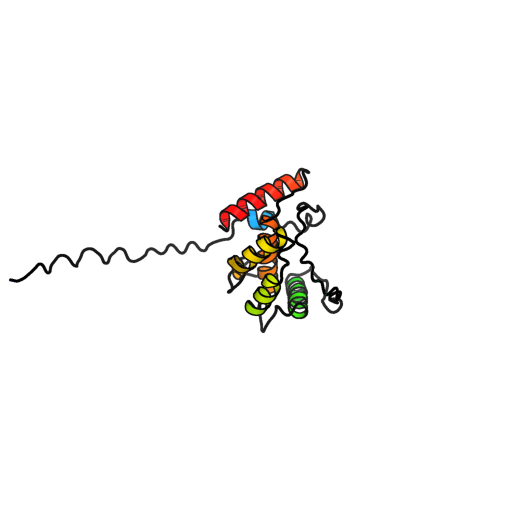O 1
ATOM 623 N N . TYR A 1 79 ? 12.303 -5.455 -4.611 1.00 94.06 79 TYR A N 1
ATOM 624 C CA . TYR A 1 79 ? 11.579 -6.153 -3.544 1.00 94.06 79 TYR A CA 1
ATOM 625 C C . TYR A 1 79 ? 10.432 -7.010 -4.087 1.00 94.06 79 TYR A C 1
ATOM 627 O O . TYR A 1 79 ? 10.332 -8.183 -3.749 1.00 94.06 79 TYR A O 1
ATOM 635 N N . TYR A 1 80 ? 9.625 -6.492 -5.017 1.00 95.31 80 TYR A N 1
ATOM 636 C CA . TYR A 1 80 ? 8.548 -7.282 -5.629 1.00 95.31 80 TYR A CA 1
ATOM 637 C C . TYR A 1 80 ? 9.031 -8.444 -6.498 1.00 95.31 80 TYR A C 1
ATOM 639 O O . TYR A 1 80 ? 8.329 -9.448 -6.627 1.00 95.31 80 TYR A O 1
ATOM 647 N N . LYS A 1 81 ? 10.214 -8.337 -7.109 1.00 94.62 81 LYS A N 1
ATOM 648 C CA . LYS A 1 81 ? 10.829 -9.460 -7.827 1.00 94.62 81 LYS A CA 1
ATOM 649 C C . LYS A 1 81 ? 11.286 -10.549 -6.868 1.00 94.62 81 LYS A C 1
ATOM 651 O O . LYS A 1 81 ? 11.039 -11.714 -7.162 1.00 94.62 81 LYS A O 1
ATOM 656 N N . HIS A 1 82 ? 11.921 -10.175 -5.760 1.00 92.38 82 HIS A N 1
ATOM 657 C CA . HIS A 1 82 ? 12.351 -11.119 -4.731 1.00 92.38 82 HIS A CA 1
ATOM 658 C C . HIS A 1 82 ? 11.144 -11.818 -4.093 1.00 92.38 82 HIS A C 1
ATOM 660 O O . HIS A 1 82 ? 11.093 -13.043 -4.034 1.00 92.38 82 HIS A O 1
ATOM 666 N N . ASP A 1 83 ? 10.101 -11.045 -3.785 1.00 89.44 83 ASP A N 1
ATOM 667 C CA . ASP A 1 83 ? 8.824 -11.562 -3.297 1.00 89.44 83 ASP A CA 1
ATOM 668 C C . ASP A 1 83 ? 8.109 -12.425 -4.363 1.00 89.44 83 ASP A C 1
ATOM 670 O O . ASP A 1 83 ? 7.226 -13.215 -4.055 1.00 89.44 83 ASP A O 1
ATOM 674 N N . GLY A 1 84 ? 8.496 -12.352 -5.641 1.00 93.00 84 GLY A N 1
ATOM 675 C CA . GLY A 1 84 ? 7.911 -13.159 -6.717 1.00 93.00 84 GLY A CA 1
ATOM 676 C C . GLY A 1 84 ? 6.528 -12.682 -7.169 1.00 93.00 84 GLY A C 1
ATOM 677 O O . GLY A 1 84 ? 5.787 -13.440 -7.796 1.00 93.00 84 GLY A O 1
ATOM 678 N N . VAL A 1 85 ? 6.178 -11.431 -6.862 1.00 95.44 85 VAL A N 1
ATOM 679 C CA . VAL A 1 85 ? 4.923 -10.772 -7.268 1.00 95.44 85 VAL A CA 1
ATOM 680 C C . VAL A 1 85 ? 5.111 -9.796 -8.427 1.00 95.44 85 VAL A C 1
ATOM 682 O O . VAL A 1 85 ? 4.159 -9.149 -8.857 1.00 95.44 85 VAL A O 1
ATOM 685 N N . TRP A 1 86 ? 6.330 -9.682 -8.952 1.00 96.00 86 TRP A N 1
ATOM 686 C CA . TRP A 1 86 ? 6.626 -8.922 -10.160 1.00 96.00 86 TRP A CA 1
ATOM 687 C C . TRP A 1 86 ? 6.772 -9.840 -11.372 1.00 96.00 86 TRP A C 1
ATOM 689 O O . TRP A 1 86 ? 7.567 -10.783 -11.354 1.00 96.00 86 TRP A O 1
ATOM 699 N N . LYS A 1 87 ? 6.086 -9.513 -12.469 1.00 92.62 87 LYS A N 1
ATOM 700 C CA . LYS A 1 87 ? 6.201 -10.231 -13.740 1.00 92.62 87 LYS A CA 1
ATOM 701 C C . LYS A 1 87 ? 6.150 -9.276 -14.920 1.00 92.62 87 LYS A C 1
ATOM 703 O O . LYS A 1 87 ? 5.344 -8.350 -14.955 1.00 92.62 87 LYS A O 1
ATOM 708 N N . ASP A 1 88 ? 7.016 -9.536 -15.897 1.00 88.56 88 ASP A N 1
ATOM 709 C CA . ASP A 1 88 ? 7.220 -8.675 -17.059 1.00 88.56 88 ASP A CA 1
ATOM 710 C C . ASP A 1 88 ? 7.514 -7.230 -16.592 1.00 88.56 88 ASP A C 1
ATOM 712 O O . ASP A 1 88 ? 8.544 -6.984 -15.953 1.00 88.56 88 ASP A O 1
ATOM 716 N N . ASP A 1 89 ? 6.579 -6.308 -16.816 1.00 87.00 89 ASP A N 1
ATOM 717 C CA . ASP A 1 89 ? 6.691 -4.889 -16.464 1.00 87.00 89 ASP A CA 1
ATOM 718 C C . ASP A 1 89 ? 5.651 -4.434 -15.419 1.00 87.00 89 ASP A C 1
ATOM 720 O O . ASP A 1 89 ? 5.354 -3.242 -15.313 1.00 87.00 89 ASP A O 1
ATOM 724 N N . GLY A 1 90 ? 5.091 -5.357 -14.628 1.00 93.88 90 GLY A N 1
ATOM 725 C CA . GLY A 1 90 ? 4.107 -5.004 -13.607 1.00 93.88 90 GLY A CA 1
ATOM 726 C C . GLY A 1 90 ? 3.883 -6.052 -12.522 1.00 93.88 90 GLY A C 1
ATOM 727 O O . GLY A 1 90 ? 4.651 -6.999 -12.350 1.00 93.88 90 GLY A O 1
ATOM 728 N N . ILE A 1 91 ? 2.807 -5.840 -11.769 1.00 96.75 91 ILE A N 1
ATOM 729 C CA . ILE A 1 91 ? 2.381 -6.722 -10.684 1.00 96.75 91 ILE A CA 1
ATOM 730 C C . ILE A 1 91 ? 1.710 -7.971 -11.261 1.00 96.75 91 ILE A C 1
ATOM 732 O O . ILE A 1 91 ? 0.806 -7.874 -12.092 1.00 96.75 91 ILE A O 1
ATOM 736 N N . ASP A 1 92 ? 2.138 -9.143 -10.800 1.00 97.38 92 ASP A N 1
ATOM 737 C CA . ASP A 1 92 ? 1.476 -10.417 -11.060 1.00 97.38 92 ASP A CA 1
ATOM 738 C C . ASP A 1 92 ? 0.312 -10.589 -10.074 1.00 97.38 92 ASP A C 1
ATOM 740 O O . ASP A 1 92 ? 0.484 -11.031 -8.935 1.00 97.38 92 ASP A O 1
ATOM 744 N N . ASP A 1 93 ? -0.890 -10.212 -10.515 1.00 95.88 93 ASP A N 1
ATOM 745 C CA . ASP A 1 93 ? -2.109 -10.277 -9.702 1.00 95.88 93 ASP A CA 1
ATOM 746 C C . ASP A 1 93 ? -2.381 -11.681 -9.129 1.00 95.88 93 ASP A C 1
ATOM 748 O O . ASP A 1 93 ? -2.886 -11.802 -8.009 1.00 95.88 93 ASP A O 1
ATOM 752 N N . ASP A 1 94 ? -2.056 -12.745 -9.872 1.00 95.88 94 ASP A N 1
ATOM 753 C CA . ASP A 1 94 ? -2.284 -14.126 -9.435 1.00 95.88 94 ASP A CA 1
ATOM 754 C C . ASP A 1 94 ? -1.28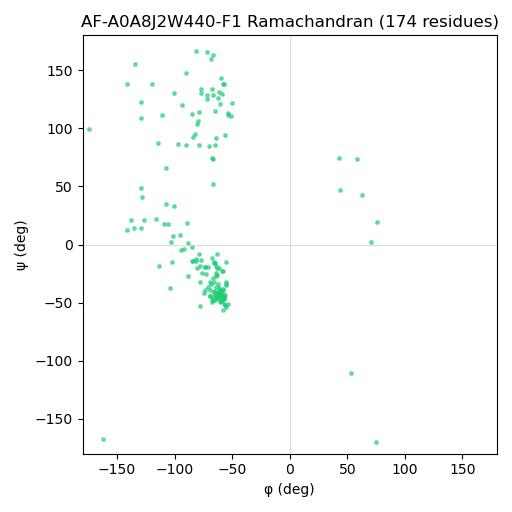1 -14.529 -8.345 1.00 95.88 94 ASP A C 1
ATOM 756 O O . ASP A 1 94 ? -1.660 -15.182 -7.361 1.00 95.88 94 ASP A O 1
ATOM 760 N N . ALA A 1 95 ? -0.020 -14.107 -8.476 1.00 94.94 95 ALA A N 1
ATOM 761 C CA . ALA A 1 95 ? 0.999 -14.314 -7.450 1.00 94.94 95 ALA A CA 1
ATOM 762 C C . ALA A 1 95 ? 0.655 -13.553 -6.162 1.00 94.94 95 ALA A C 1
ATOM 764 O O . ALA A 1 95 ? 0.638 -14.153 -5.082 1.00 94.94 95 ALA A O 1
ATOM 765 N N . VAL A 1 96 ? 0.283 -12.271 -6.275 1.00 94.88 96 VAL A N 1
ATOM 766 C CA . VAL A 1 96 ? -0.163 -11.467 -5.128 1.00 94.88 96 VAL A CA 1
ATOM 767 C C . VAL A 1 96 ? -1.353 -12.122 -4.446 1.00 94.88 96 VAL A C 1
ATOM 769 O O . VAL A 1 96 ? -1.345 -12.325 -3.234 1.00 94.88 96 VAL A O 1
ATOM 772 N N . LYS A 1 97 ? -2.387 -12.482 -5.211 1.00 93.62 97 LYS A N 1
ATOM 773 C CA . LYS A 1 97 ? -3.582 -13.122 -4.661 1.00 93.62 97 LYS A CA 1
ATOM 774 C C . LYS A 1 97 ? -3.228 -14.410 -3.928 1.00 93.62 97 LYS A C 1
ATOM 776 O O . LYS A 1 97 ? -3.742 -14.644 -2.841 1.00 93.62 97 LYS A O 1
ATOM 781 N N . THR A 1 98 ? -2.342 -15.224 -4.496 1.00 91.69 98 THR A N 1
ATOM 782 C CA . THR A 1 98 ? -1.888 -16.465 -3.861 1.00 91.69 98 THR A CA 1
ATOM 783 C C . THR A 1 98 ? -1.202 -16.191 -2.525 1.00 91.69 98 THR A C 1
ATOM 785 O O . THR A 1 98 ? -1.459 -16.913 -1.565 1.00 91.69 98 THR A O 1
ATOM 788 N N . LYS A 1 99 ? -0.370 -15.147 -2.430 1.00 88.69 99 LYS A N 1
ATOM 789 C CA . LYS A 1 99 ? 0.266 -14.744 -1.166 1.00 88.69 99 LYS A CA 1
ATOM 790 C C . LYS A 1 99 ? -0.732 -14.198 -0.153 1.00 88.69 99 LYS A C 1
ATOM 792 O O . LYS A 1 99 ? -0.784 -14.688 0.966 1.00 88.69 99 LYS A O 1
ATOM 797 N N . LEU A 1 100 ? -1.585 -13.263 -0.557 1.00 89.44 100 LEU A N 1
ATOM 798 C CA . LEU A 1 100 ? -2.596 -12.661 0.317 1.00 89.44 100 LEU A CA 1
ATOM 799 C C . LEU A 1 100 ? -3.647 -13.667 0.804 1.00 89.44 100 LEU A C 1
ATOM 801 O O . LEU A 1 100 ? -4.219 -13.507 1.874 1.00 89.44 100 LEU A O 1
ATOM 805 N N . GLN A 1 101 ? -3.907 -14.733 0.046 1.00 87.06 101 GLN A N 1
ATOM 806 C CA . GLN A 1 101 ? -4.771 -15.829 0.493 1.00 87.06 101 GLN A CA 1
ATOM 807 C C . GLN A 1 101 ? -4.115 -16.735 1.540 1.00 87.06 101 GLN A C 1
ATOM 809 O O . GLN A 1 101 ? -4.830 -17.458 2.233 1.00 87.06 101 GLN A O 1
ATOM 814 N N . LYS A 1 102 ? -2.781 -16.718 1.648 1.00 80.69 102 LYS A N 1
ATOM 815 C CA . LYS A 1 102 ? -2.052 -17.387 2.731 1.00 80.69 102 LYS A CA 1
ATOM 816 C C . LYS A 1 102 ? -2.027 -16.558 4.013 1.00 80.69 102 LYS A C 1
ATOM 818 O O . LYS A 1 102 ? -1.696 -17.128 5.048 1.00 80.69 102 LYS A O 1
ATOM 823 N N . SER A 1 103 ? -2.369 -15.264 3.956 1.00 71.38 103 SER A N 1
ATOM 824 C CA . SER A 1 103 ? -2.443 -14.408 5.140 1.00 71.38 103 SER A CA 1
ATOM 825 C C . SER A 1 103 ? -3.288 -15.083 6.218 1.00 71.38 103 SER A C 1
ATOM 827 O O . SER A 1 103 ? -4.429 -15.486 5.978 1.00 71.38 103 SER A O 1
ATOM 829 N N . ASP A 1 104 ? -2.670 -15.283 7.381 1.00 65.19 104 ASP A N 1
ATOM 830 C CA . ASP A 1 104 ? -3.163 -16.199 8.398 1.00 65.19 104 ASP A CA 1
ATOM 831 C C . ASP A 1 104 ? -4.544 -15.770 8.912 1.00 65.19 104 ASP A C 1
ATOM 833 O O . ASP A 1 104 ? -4.730 -14.670 9.430 1.00 65.19 104 ASP A O 1
ATOM 837 N N . SER A 1 105 ? -5.510 -16.688 8.855 1.00 65.56 105 SER A N 1
ATOM 838 C CA . SER A 1 105 ? -6.813 -16.545 9.520 1.00 65.56 105 SER A CA 1
ATOM 839 C C . SER A 1 105 ? -6.714 -16.270 11.034 1.00 65.56 105 SER A C 1
ATOM 841 O O . SER A 1 105 ? -7.704 -15.873 11.651 1.00 65.56 105 SER A O 1
ATOM 843 N N . LYS A 1 106 ? -5.541 -16.487 11.650 1.00 70.94 106 LYS A N 1
ATOM 844 C CA . LYS A 1 106 ? -5.258 -16.163 13.055 1.00 70.94 106 LYS A CA 1
ATOM 845 C C . LYS A 1 106 ? -4.892 -14.688 13.289 1.00 70.94 106 LYS A C 1
ATOM 847 O O . LYS A 1 106 ? -4.925 -14.283 14.449 1.00 70.94 106 LYS A O 1
ATOM 852 N N . ASN A 1 107 ? -4.612 -13.888 12.250 1.00 82.81 107 ASN A N 1
ATOM 853 C CA . ASN A 1 107 ? -4.461 -12.428 12.344 1.00 82.81 107 ASN A CA 1
ATOM 854 C C . ASN A 1 107 ? -5.588 -11.715 11.552 1.00 82.81 107 ASN A C 1
ATOM 856 O O . ASN A 1 107 ? -5.428 -11.398 10.369 1.00 82.81 107 ASN A O 1
ATOM 860 N N . PRO A 1 108 ? -6.759 -11.455 12.177 1.00 87.81 108 PRO A N 1
ATOM 861 C CA . PRO A 1 108 ? -7.885 -10.816 11.497 1.00 87.81 108 PRO A CA 1
ATOM 862 C C . PRO A 1 108 ? -7.578 -9.428 10.900 1.00 87.81 108 PRO A C 1
ATOM 864 O O . PRO A 1 108 ? -8.092 -9.152 9.813 1.00 87.81 108 PRO A O 1
ATOM 867 N N . PRO A 1 109 ? -6.786 -8.545 11.544 1.00 87.94 109 PRO A N 1
ATOM 868 C CA . PRO A 1 109 ? -6.285 -7.332 10.897 1.00 87.94 109 PRO A CA 1
ATOM 869 C C . PRO A 1 109 ? -5.558 -7.570 9.569 1.00 87.94 109 PRO A C 1
ATOM 871 O O . PRO A 1 109 ? -5.943 -6.979 8.557 1.00 87.94 109 PRO A O 1
ATOM 874 N N . ALA A 1 110 ? -4.577 -8.480 9.538 1.00 87.56 110 ALA A N 1
ATOM 875 C CA . ALA A 1 110 ? -3.851 -8.820 8.312 1.00 87.56 110 ALA A CA 1
ATOM 876 C C . ALA A 1 110 ? -4.794 -9.364 7.225 1.00 87.56 110 ALA A C 1
ATOM 878 O O . ALA A 1 110 ? -4.696 -8.978 6.059 1.00 87.56 110 ALA A O 1
ATOM 879 N N . GLN A 1 111 ? -5.774 -10.192 7.604 1.00 90.69 111 GLN A N 1
ATOM 880 C CA . GLN A 1 111 ? -6.781 -10.699 6.672 1.00 90.69 111 GLN A CA 1
ATOM 881 C C . GLN A 1 111 ? -7.626 -9.570 6.053 1.00 90.69 111 GLN A C 1
ATOM 883 O O . GLN A 1 111 ? -7.849 -9.561 4.842 1.00 90.69 111 GLN A O 1
ATOM 888 N N . LYS A 1 112 ? -8.088 -8.596 6.848 1.00 91.75 112 LYS A N 1
ATOM 889 C CA . LYS A 1 112 ? -8.868 -7.456 6.328 1.00 91.75 112 LYS A CA 1
ATOM 890 C C . LYS A 1 112 ? -8.048 -6.603 5.363 1.00 91.75 112 LYS A C 1
ATOM 892 O O . LYS A 1 112 ? -8.560 -6.217 4.311 1.00 91.75 112 LYS A O 1
ATOM 897 N N . ALA A 1 113 ? -6.787 -6.334 5.699 1.00 92.06 113 ALA A N 1
ATOM 898 C CA . ALA A 1 113 ? -5.868 -5.622 4.817 1.00 92.06 113 ALA A CA 1
ATOM 899 C C . ALA A 1 113 ? -5.689 -6.381 3.489 1.00 92.06 113 ALA A C 1
ATOM 901 O O . ALA A 1 113 ? -5.898 -5.814 2.415 1.00 92.06 113 ALA A O 1
ATOM 902 N N . ALA A 1 114 ? -5.431 -7.691 3.549 1.00 93.12 114 ALA A N 1
ATOM 903 C CA . ALA A 1 114 ? -5.317 -8.558 2.378 1.00 93.12 114 ALA A CA 1
ATOM 904 C C . ALA A 1 114 ? -6.581 -8.536 1.496 1.00 93.12 114 ALA A C 1
ATOM 906 O O . ALA A 1 114 ? -6.494 -8.391 0.273 1.00 93.12 114 ALA A O 1
ATOM 907 N N . GLU A 1 115 ? -7.772 -8.619 2.096 1.00 93.94 115 GLU A N 1
ATOM 908 C CA . GLU A 1 115 ? -9.054 -8.523 1.386 1.00 93.94 115 GLU A CA 1
ATOM 909 C C . GLU A 1 115 ? -9.215 -7.184 0.657 1.00 93.94 115 GLU A C 1
ATOM 911 O O . GLU A 1 115 ? -9.687 -7.146 -0.487 1.00 93.94 115 GLU A O 1
ATOM 916 N N . ARG A 1 116 ? -8.779 -6.082 1.275 1.00 94.25 116 ARG A N 1
ATOM 917 C CA . ARG A 1 116 ? -8.802 -4.764 0.636 1.00 94.25 116 ARG A CA 1
ATOM 918 C C . ARG A 1 116 ? -7.808 -4.644 -0.500 1.00 94.25 116 ARG A C 1
ATOM 920 O O . ARG A 1 116 ? -8.199 -4.157 -1.558 1.00 94.25 116 ARG A O 1
ATOM 927 N N . ILE A 1 117 ? -6.577 -5.117 -0.333 1.00 95.31 117 ILE A N 1
ATOM 928 C CA . ILE A 1 117 ? -5.577 -5.113 -1.410 1.00 95.31 117 ILE A CA 1
ATOM 929 C C . ILE A 1 117 ? -6.106 -5.913 -2.609 1.00 95.31 117 ILE A C 1
ATOM 931 O O . ILE A 1 117 ? -6.127 -5.405 -3.733 1.00 95.31 117 ILE A O 1
ATOM 935 N N . MET A 1 118 ? -6.661 -7.108 -2.374 1.00 95.25 118 MET A N 1
ATOM 936 C CA . MET A 1 118 ? -7.298 -7.909 -3.427 1.00 95.25 118 MET A CA 1
ATOM 937 C C . MET A 1 118 ? -8.452 -7.169 -4.123 1.00 95.25 118 MET A C 1
ATOM 939 O O . MET A 1 118 ? -8.616 -7.273 -5.341 1.00 95.25 118 MET A O 1
ATOM 943 N N . LYS A 1 119 ? -9.262 -6.414 -3.370 1.00 95.12 119 LYS A N 1
ATOM 944 C CA . LYS A 1 119 ? -10.417 -5.675 -3.903 1.00 95.12 119 LYS A CA 1
ATOM 945 C C . LYS A 1 119 ? -10.007 -4.428 -4.692 1.00 95.12 119 LYS A C 1
ATOM 947 O O . LYS A 1 119 ? -10.613 -4.158 -5.737 1.00 95.12 119 LYS A O 1
ATOM 952 N N . TYR A 1 120 ? -9.025 -3.673 -4.207 1.00 95.31 120 TYR A N 1
ATOM 953 C CA . TYR A 1 120 ? -8.756 -2.299 -4.646 1.00 95.31 120 TYR A CA 1
ATOM 954 C C . TYR A 1 120 ? -7.444 -2.092 -5.388 1.00 95.31 120 TYR A C 1
ATOM 956 O O . TYR A 1 120 ? -7.346 -1.098 -6.103 1.00 95.31 120 TYR A O 1
ATOM 964 N N . CYS A 1 121 ? -6.482 -3.006 -5.274 1.00 96.31 121 CYS A N 1
ATOM 965 C CA . CYS A 1 121 ? -5.177 -2.853 -5.910 1.00 96.31 121 CYS A CA 1
ATOM 966 C C . CYS A 1 121 ? -5.020 -3.721 -7.154 1.00 96.31 121 CYS A C 1
ATOM 968 O O . CYS A 1 121 ? -4.476 -3.248 -8.143 1.00 96.31 121 CYS A O 1
ATOM 970 N N . LEU A 1 122 ? -5.551 -4.942 -7.164 1.00 95.81 122 LEU A N 1
ATOM 971 C CA . LEU A 1 122 ? -5.339 -5.875 -8.280 1.00 95.81 122 LEU A CA 1
ATOM 972 C C . LEU A 1 122 ? -6.101 -5.495 -9.556 1.00 95.81 122 LEU A C 1
ATOM 974 O O . LEU A 1 122 ? -7.065 -4.724 -9.524 1.00 95.81 122 LEU A O 1
ATOM 978 N N . ASN A 1 123 ? -5.729 -6.116 -10.675 1.00 95.06 123 ASN A N 1
ATOM 979 C CA . ASN A 1 123 ? -6.292 -5.920 -12.016 1.00 95.06 123 ASN A CA 1
ATOM 980 C C . ASN A 1 123 ? -6.073 -4.495 -12.533 1.00 95.06 123 ASN A C 1
ATOM 982 O O . ASN A 1 123 ? -6.987 -3.858 -13.061 1.00 95.06 123 ASN A O 1
ATOM 986 N N . GLY A 1 124 ? -4.868 -3.968 -12.307 1.00 93.19 124 GLY A N 1
ATOM 987 C CA . GLY A 1 124 ? -4.466 -2.620 -12.714 1.00 93.19 124 GLY A CA 1
ATOM 988 C C . GLY A 1 124 ? -5.133 -1.488 -11.929 1.00 93.19 124 GLY A C 1
ATOM 989 O O . GLY A 1 124 ? -4.865 -0.321 -12.205 1.00 93.19 124 GLY A O 1
ATOM 990 N N . LYS A 1 125 ? -5.977 -1.788 -10.931 1.00 94.38 125 LYS A N 1
ATOM 991 C CA . LYS A 1 125 ? -6.635 -0.756 -10.117 1.00 94.38 125 LYS A CA 1
ATOM 992 C C . LYS A 1 125 ? -5.644 0.075 -9.316 1.00 94.38 125 LYS A C 1
ATOM 994 O O . LYS A 1 125 ? -5.944 1.227 -9.038 1.00 94.38 125 LYS A O 1
ATOM 999 N N . TYR A 1 126 ? -4.471 -0.465 -8.991 1.00 94.88 126 TYR A N 1
ATOM 1000 C CA . TYR A 1 126 ? -3.400 0.281 -8.339 1.00 94.88 126 TYR A CA 1
ATOM 1001 C C . TYR A 1 126 ? -2.879 1.460 -9.180 1.00 94.88 126 TYR A C 1
ATOM 1003 O O . TYR A 1 126 ? -2.315 2.394 -8.623 1.00 94.88 126 TYR A O 1
ATOM 1011 N N . MET A 1 127 ? -3.101 1.480 -10.502 1.00 94.06 127 MET A N 1
ATOM 1012 C CA . MET A 1 127 ? -2.567 2.531 -11.379 1.00 94.06 127 MET A CA 1
ATOM 1013 C C . MET A 1 127 ? -3.127 3.933 -11.086 1.00 94.06 127 MET A C 1
ATOM 1015 O O . MET A 1 127 ? -2.511 4.926 -11.469 1.00 94.06 127 MET A O 1
ATOM 1019 N N . LYS A 1 128 ? -4.268 4.021 -10.388 1.00 91.75 128 LYS A N 1
ATOM 1020 C CA . LYS A 1 128 ? -4.887 5.290 -9.963 1.00 91.75 128 LYS A CA 1
ATOM 1021 C C . LYS A 1 128 ? -4.237 5.926 -8.729 1.00 91.75 128 LYS A C 1
ATOM 1023 O O . LYS A 1 128 ? -4.635 7.014 -8.334 1.00 91.75 128 LYS A O 1
ATOM 1028 N N . TYR A 1 129 ? -3.315 5.222 -8.076 1.00 91.44 129 TYR A N 1
ATOM 1029 C CA . TYR A 1 129 ? -2.603 5.727 -6.907 1.00 91.44 129 TYR A CA 1
ATOM 1030 C C . TYR A 1 129 ? -1.329 6.455 -7.350 1.00 91.44 129 TYR A C 1
ATOM 1032 O O . TYR A 1 129 ? -0.722 6.075 -8.353 1.00 91.44 129 TYR A O 1
ATOM 1040 N N . GLY A 1 130 ? -0.933 7.490 -6.608 1.00 88.25 130 GLY A N 1
ATOM 1041 C CA . GLY A 1 130 ? 0.215 8.339 -6.937 1.00 88.25 130 GLY A CA 1
ATOM 1042 C C . GLY A 1 130 ? -0.052 9.309 -8.093 1.00 88.25 130 GLY A C 1
ATOM 1043 O O . GLY A 1 130 ? -1.182 9.467 -8.552 1.00 88.25 130 GLY A O 1
ATOM 1044 N N . THR A 1 131 ? 1.008 9.951 -8.564 1.00 88.25 131 THR A N 1
ATOM 1045 C CA . THR A 1 131 ? 1.023 10.858 -9.718 1.00 88.25 131 THR A CA 1
ATOM 1046 C C . THR A 1 131 ? 1.096 10.089 -11.039 1.00 88.25 131 THR A C 1
ATOM 1048 O O . THR A 1 131 ? 1.386 8.892 -11.058 1.00 88.25 131 THR A O 1
ATOM 1051 N N . ASP A 1 132 ? 0.837 10.748 -12.169 1.00 86.69 132 ASP A N 1
ATOM 1052 C CA . ASP A 1 132 ? 0.938 10.116 -13.496 1.00 86.69 132 ASP A CA 1
ATOM 1053 C C . ASP A 1 132 ? 2.372 9.684 -13.854 1.00 86.69 132 ASP A C 1
ATOM 1055 O O . ASP A 1 132 ? 2.548 8.749 -14.636 1.00 86.69 132 ASP A O 1
ATOM 1059 N N . ASP A 1 133 ? 3.377 10.325 -13.251 1.00 88.44 133 ASP A N 1
ATOM 1060 C CA . ASP A 1 133 ? 4.797 10.046 -13.484 1.00 88.44 133 ASP A CA 1
ATOM 1061 C C . ASP A 1 133 ? 5.326 8.883 -12.623 1.00 88.44 133 ASP A C 1
ATOM 1063 O O . ASP A 1 133 ? 6.396 8.337 -12.908 1.00 88.44 133 ASP A O 1
ATOM 1067 N N . ASP A 1 134 ? 4.577 8.459 -11.597 1.00 91.62 134 ASP A N 1
ATOM 1068 C CA . ASP A 1 134 ? 4.983 7.349 -10.737 1.00 91.62 134 ASP A CA 1
ATOM 1069 C C . ASP A 1 134 ? 4.986 6.019 -11.502 1.00 91.62 134 ASP A C 1
ATOM 1071 O O . ASP A 1 134 ? 4.024 5.635 -12.178 1.00 91.62 134 ASP A O 1
ATOM 1075 N N . CYS A 1 135 ? 6.059 5.249 -11.339 1.00 94.19 135 CYS A N 1
ATOM 1076 C CA . CYS A 1 135 ? 6.165 3.920 -11.929 1.00 94.19 135 CYS A CA 1
ATOM 1077 C C . CYS A 1 135 ? 5.192 2.908 -11.285 1.00 94.19 135 CYS A C 1
ATOM 1079 O O . CYS A 1 135 ? 4.777 3.067 -10.132 1.00 94.19 135 CYS A O 1
ATOM 1081 N N . PRO A 1 136 ? 4.881 1.790 -11.974 1.00 95.69 136 PRO A N 1
ATOM 1082 C CA . PRO A 1 136 ? 3.938 0.792 -11.470 1.00 95.69 136 PRO A CA 1
ATOM 1083 C C . PRO A 1 136 ? 4.274 0.219 -10.084 1.00 95.69 136 PRO A C 1
ATOM 1085 O O . PRO A 1 136 ? 3.355 -0.060 -9.316 1.00 95.69 136 PRO A O 1
ATOM 1088 N N . SER A 1 137 ? 5.560 0.064 -9.744 1.00 95.44 137 SER A N 1
ATOM 1089 C CA . SER A 1 137 ? 5.986 -0.425 -8.425 1.00 95.44 137 SER A CA 1
ATOM 1090 C C . SER A 1 137 ? 5.598 0.546 -7.306 1.00 95.44 137 SER A C 1
ATOM 1092 O O . SER A 1 137 ? 4.986 0.127 -6.328 1.00 95.44 137 SER A O 1
ATOM 1094 N N . VAL A 1 138 ? 5.851 1.847 -7.476 1.00 94.38 138 VAL A N 1
ATOM 1095 C CA . VAL A 1 138 ? 5.443 2.887 -6.513 1.00 94.38 138 VAL A CA 1
ATOM 1096 C C . VAL A 1 138 ? 3.921 2.955 -6.392 1.00 94.38 138 VAL A C 1
ATOM 1098 O O . VAL A 1 138 ? 3.385 2.975 -5.285 1.00 94.38 138 VAL A O 1
ATOM 1101 N N . LYS A 1 139 ? 3.198 2.923 -7.515 1.00 95.06 139 LYS A N 1
A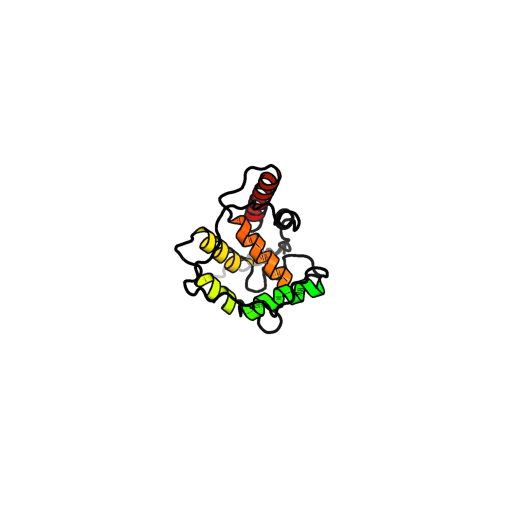TOM 1102 C CA . LYS A 1 139 ? 1.728 2.978 -7.511 1.00 95.06 139 LYS A CA 1
ATOM 1103 C C . LYS A 1 139 ? 1.108 1.797 -6.755 1.00 95.06 139 LYS A C 1
ATOM 1105 O O . LYS A 1 139 ? 0.177 1.977 -5.968 1.00 95.06 139 LYS A O 1
ATOM 1110 N N . TYR A 1 140 ? 1.635 0.589 -6.955 1.00 96.50 140 TYR A N 1
ATOM 1111 C CA . TYR A 1 140 ? 1.186 -0.592 -6.218 1.00 96.50 140 TYR A CA 1
ATOM 1112 C C . TYR A 1 140 ? 1.569 -0.553 -4.735 1.00 96.50 140 TYR A C 1
ATOM 1114 O O . TYR A 1 140 ? 0.739 -0.905 -3.892 1.00 96.50 140 TYR A O 1
ATOM 1122 N N . PHE A 1 141 ? 2.768 -0.063 -4.409 1.00 94.50 141 PHE A N 1
ATOM 1123 C CA . PHE A 1 141 ? 3.192 0.180 -3.031 1.00 94.50 141 PHE A CA 1
ATOM 1124 C C . PHE A 1 141 ? 2.221 1.114 -2.305 1.00 94.50 141 PHE A C 1
ATOM 1126 O O . PHE A 1 141 ? 1.679 0.737 -1.268 1.00 94.50 141 PHE A O 1
ATOM 1133 N N . LEU A 1 142 ? 1.917 2.276 -2.891 1.00 93.12 142 LEU A N 1
ATOM 1134 C CA . LEU A 1 142 ? 0.967 3.240 -2.331 1.00 93.12 142 LEU A CA 1
ATOM 1135 C C . LEU A 1 142 ? -0.422 2.625 -2.158 1.00 93.12 142 LEU A C 1
ATOM 1137 O O . LEU A 1 142 ? -1.025 2.757 -1.095 1.00 93.12 142 LEU A O 1
ATOM 1141 N N . CYS A 1 143 ? -0.920 1.915 -3.175 1.00 95.31 143 CYS A N 1
ATOM 1142 C CA . CYS A 1 143 ? -2.213 1.245 -3.083 1.00 95.31 143 CYS A CA 1
ATOM 1143 C C . CYS A 1 143 ? -2.265 0.259 -1.914 1.00 95.31 143 CYS A C 1
ATOM 1145 O O . CYS A 1 143 ? -3.238 0.253 -1.155 1.00 95.31 143 CYS A O 1
ATOM 1147 N N . SER A 1 144 ? -1.225 -0.565 -1.780 1.00 94.56 144 SER A N 1
ATOM 1148 C CA . SER A 1 144 ? -1.146 -1.604 -0.758 1.00 94.56 144 SER A CA 1
ATOM 1149 C C . SER A 1 144 ? -1.026 -0.991 0.632 1.00 94.56 144 SER A C 1
ATOM 1151 O O . SER A 1 144 ? -1.817 -1.322 1.508 1.00 94.56 144 SER A O 1
ATOM 1153 N N . TYR A 1 145 ? -0.121 -0.025 0.806 1.00 92.19 145 TYR A N 1
ATOM 1154 C CA . TYR A 1 145 ? 0.068 0.713 2.053 1.00 92.19 145 TYR A CA 1
ATOM 1155 C C . TYR A 1 145 ? -1.232 1.373 2.524 1.00 92.19 145 TYR A C 1
ATOM 1157 O O . TYR A 1 145 ? -1.695 1.109 3.632 1.00 92.19 145 TYR A O 1
ATOM 1165 N N . ILE A 1 146 ? -1.878 2.162 1.658 1.00 92.50 146 ILE A N 1
ATOM 1166 C CA . ILE A 1 146 ? -3.125 2.863 1.983 1.00 92.50 146 ILE A CA 1
ATOM 1167 C C . ILE A 1 146 ? -4.211 1.866 2.391 1.00 92.50 146 ILE A C 1
ATOM 1169 O O . ILE A 1 146 ? -4.873 2.055 3.408 1.00 92.50 146 ILE A O 1
ATOM 1173 N N . ASN A 1 147 ? -4.398 0.788 1.622 1.00 93.50 147 ASN A N 1
ATOM 1174 C CA . ASN A 1 147 ? -5.444 -0.193 1.911 1.00 93.50 147 ASN A CA 1
ATOM 1175 C C . ASN A 1 147 ? -5.167 -1.056 3.149 1.00 93.50 147 ASN A C 1
ATOM 1177 O O . ASN A 1 147 ? -6.124 -1.599 3.702 1.00 93.50 147 ASN A O 1
ATOM 1181 N N . THR A 1 148 ? -3.916 -1.140 3.601 1.00 92.19 148 THR A N 1
ATOM 1182 C CA . THR A 1 148 ? -3.549 -1.725 4.895 1.00 92.19 148 THR A CA 1
ATOM 1183 C C . THR A 1 148 ? -3.826 -0.752 6.038 1.00 92.19 148 THR A C 1
ATOM 1185 O O . THR A 1 148 ? -4.567 -1.084 6.959 1.00 92.19 148 THR A O 1
ATOM 1188 N N . VAL A 1 149 ? -3.310 0.479 5.964 1.00 91.12 149 VAL A N 1
ATOM 1189 C CA . VAL A 1 149 ? -3.391 1.466 7.058 1.00 91.12 149 VAL A CA 1
ATOM 1190 C C . VAL A 1 149 ? -4.832 1.852 7.395 1.00 91.12 149 VAL A C 1
ATOM 1192 O O . VAL A 1 149 ? -5.168 2.034 8.563 1.00 91.12 149 VAL A O 1
ATOM 1195 N N . VAL A 1 150 ? -5.736 1.905 6.413 1.00 92.88 150 VAL A N 1
ATOM 1196 C CA . VAL A 1 150 ? -7.163 2.171 6.683 1.00 92.88 150 VAL A CA 1
ATOM 1197 C C . VAL A 1 150 ? -7.859 1.064 7.492 1.00 92.88 150 VAL A C 1
ATOM 1199 O O . VAL A 1 150 ? -8.956 1.276 8.013 1.00 92.88 150 VAL A O 1
ATOM 1202 N N . GLU A 1 151 ? -7.260 -0.121 7.619 1.00 92.62 151 GLU A N 1
ATOM 1203 C CA . GLU A 1 151 ? -7.753 -1.186 8.502 1.00 92.62 151 GLU A CA 1
ATOM 1204 C C . GLU A 1 151 ? -7.206 -1.107 9.925 1.00 92.62 151 GLU A C 1
ATOM 1206 O O . GLU A 1 151 ? -7.587 -1.931 10.756 1.00 92.62 151 GLU A O 1
ATOM 1211 N N . CYS A 1 152 ? -6.387 -0.101 10.227 1.00 91.31 152 CYS A N 1
ATOM 1212 C CA . CYS A 1 152 ? -5.878 0.123 11.566 1.00 91.31 152 CYS A CA 1
ATOM 1213 C C . CYS A 1 152 ? -7.020 0.363 12.562 1.00 91.31 152 CYS A C 1
ATOM 1215 O O . CYS A 1 152 ? -7.819 1.299 12.422 1.00 91.31 152 CYS A O 1
ATOM 1217 N N . ASP A 1 153 ? -7.093 -0.494 13.574 1.00 90.50 153 ASP A N 1
ATOM 1218 C CA . ASP A 1 153 ? -8.108 -0.476 14.624 1.00 90.50 153 ASP A CA 1
ATOM 1219 C C . ASP A 1 153 ? -7.607 0.122 15.946 1.00 90.50 153 ASP A C 1
ATOM 1221 O O . ASP A 1 153 ? -8.430 0.510 16.781 1.00 90.50 153 ASP A O 1
ATOM 1225 N N . SER A 1 154 ? -6.288 0.273 16.108 1.00 91.75 154 SER A N 1
ATOM 1226 C CA . SER A 1 154 ? -5.665 0.922 17.260 1.00 91.75 154 SER A CA 1
ATOM 1227 C C . SER A 1 154 ? -4.670 1.985 16.817 1.00 91.75 154 SER A C 1
ATOM 1229 O O . SER A 1 154 ? -3.722 1.707 16.090 1.00 91.75 154 SER A O 1
ATOM 1231 N N . TRP A 1 155 ? -4.892 3.214 17.278 1.00 91.31 155 TRP A N 1
ATOM 1232 C CA . TRP A 1 155 ? -4.084 4.377 16.927 1.00 91.31 155 TRP A CA 1
ATOM 1233 C C . TRP A 1 155 ? -3.450 4.987 18.172 1.00 91.31 155 TRP A C 1
ATOM 1235 O O . TRP A 1 155 ? -4.128 5.185 19.191 1.00 91.31 155 TRP A O 1
ATOM 1245 N N . ASN A 1 156 ? -2.183 5.382 18.052 1.00 90.56 156 ASN A N 1
ATOM 1246 C CA . ASN A 1 156 ? -1.524 6.197 19.062 1.00 90.56 156 ASN A CA 1
ATOM 1247 C C . ASN A 1 156 ? -2.280 7.532 19.230 1.00 90.56 156 ASN A C 1
ATOM 1249 O O . ASN A 1 156 ? -2.811 8.108 18.281 1.00 90.56 156 ASN A O 1
ATOM 1253 N N . LYS A 1 157 ? -2.350 8.036 20.464 1.00 87.69 157 LYS A N 1
ATOM 1254 C CA . LYS A 1 157 ? -3.181 9.192 20.848 1.00 87.69 157 LYS A CA 1
ATOM 1255 C C . LYS A 1 157 ? -2.442 10.528 20.845 1.00 87.69 157 LYS A C 1
ATOM 1257 O O . LYS A 1 157 ? -2.987 11.515 21.344 1.00 87.69 157 LYS A O 1
ATOM 1262 N N . ASN A 1 158 ? -1.204 10.572 20.361 1.00 88.56 158 ASN A N 1
ATOM 1263 C CA . ASN A 1 158 ? -0.511 11.842 20.171 1.00 88.56 158 ASN A CA 1
ATOM 1264 C C . ASN A 1 158 ? -1.195 12.684 19.067 1.00 88.56 158 ASN A C 1
ATOM 1266 O O . ASN A 1 158 ? -2.022 12.186 18.301 1.00 88.56 158 ASN A O 1
ATOM 1270 N N . GLU A 1 159 ? -0.889 13.982 19.022 1.00 86.00 159 GLU A N 1
ATOM 1271 C CA . GLU A 1 159 ? -1.555 14.929 18.116 1.00 86.00 159 GLU A CA 1
ATOM 1272 C C . GLU A 1 159 ? -1.358 14.568 16.634 1.00 86.00 159 GLU A C 1
ATOM 1274 O O . GLU A 1 159 ? -2.319 14.595 15.865 1.00 86.00 159 GLU A O 1
ATOM 1279 N N . THR A 1 160 ? -0.148 14.150 16.256 1.00 85.12 160 THR A N 1
ATOM 1280 C CA . THR A 1 160 ? 0.186 13.712 14.894 1.00 85.12 160 THR A CA 1
ATOM 1281 C C . THR A 1 160 ? -0.664 12.510 14.476 1.00 85.12 160 THR A C 1
ATOM 1283 O O . THR A 1 160 ? -1.330 12.534 13.441 1.00 85.12 160 THR A O 1
ATOM 1286 N N . CYS A 1 161 ? -0.740 11.484 15.322 1.00 88.62 161 CYS A N 1
ATOM 1287 C CA . CYS A 1 161 ? -1.465 10.252 15.023 1.00 88.62 161 CYS A CA 1
ATOM 1288 C C . CYS A 1 161 ? -2.990 10.412 15.070 1.00 88.62 161 CYS A C 1
ATOM 1290 O O . CYS A 1 161 ? -3.704 9.704 14.359 1.00 88.62 161 CYS A O 1
ATOM 1292 N N . ALA A 1 162 ? -3.506 11.388 15.825 1.00 89.44 162 ALA A N 1
ATOM 1293 C CA . ALA A 1 162 ? -4.920 11.747 15.775 1.00 89.44 162 ALA A CA 1
ATOM 1294 C C . ALA A 1 162 ? -5.327 12.252 14.379 1.00 89.44 162 ALA A C 1
ATOM 1296 O O . ALA A 1 162 ? -6.377 11.856 13.868 1.00 89.44 162 ALA A O 1
ATOM 1297 N N . LYS A 1 163 ? -4.478 13.069 13.738 1.00 88.38 163 LYS A N 1
ATOM 1298 C CA . LYS A 1 163 ? -4.702 13.537 12.362 1.00 88.38 163 LYS A CA 1
ATOM 1299 C C . LYS A 1 163 ? -4.627 12.381 11.358 1.00 88.38 163 LYS A C 1
ATOM 1301 O O . LYS A 1 163 ? -5.513 12.256 10.515 1.00 88.38 163 LYS A O 1
ATOM 1306 N N . HIS A 1 164 ? -3.626 11.506 11.486 1.00 88.62 164 HIS A N 1
ATOM 1307 C CA . HIS A 1 164 ? -3.500 10.305 10.645 1.00 88.62 164 HIS A CA 1
ATOM 1308 C C . HIS A 1 164 ? -4.733 9.399 10.731 1.00 88.62 164 HIS A C 1
ATOM 1310 O O . HIS A 1 164 ? -5.279 9.007 9.703 1.00 88.62 164 HIS A O 1
ATOM 1316 N N . SER A 1 165 ? -5.235 9.135 11.940 1.00 91.56 165 SER A N 1
ATOM 1317 C CA . SER A 1 165 ? -6.442 8.322 12.157 1.00 91.56 165 SER A CA 1
ATOM 1318 C C . SER A 1 165 ? -7.696 8.936 11.515 1.00 91.56 165 SER A C 1
ATOM 1320 O O . SER A 1 165 ? -8.524 8.229 10.924 1.00 91.56 165 SER A O 1
ATOM 1322 N N . GLU A 1 166 ? -7.843 10.264 11.584 1.00 92.38 166 GLU A N 1
ATOM 1323 C CA . GLU A 1 166 ? -8.944 10.974 10.927 1.00 92.38 166 GLU A CA 1
ATOM 1324 C C . GLU A 1 166 ? -8.863 10.836 9.399 1.00 92.38 166 GLU A C 1
ATOM 1326 O O . GLU A 1 166 ? -9.866 10.522 8.749 1.00 92.38 166 GLU A O 1
ATOM 1331 N N . ASN A 1 167 ? -7.670 11.014 8.831 1.00 91.88 167 ASN A N 1
ATOM 1332 C CA . ASN A 1 167 ? -7.428 10.874 7.397 1.00 91.88 167 ASN A CA 1
ATOM 1333 C C . ASN A 1 167 ? -7.648 9.434 6.917 1.00 91.88 167 ASN A C 1
ATOM 1335 O O . ASN A 1 167 ? -8.331 9.226 5.914 1.00 91.88 167 ASN A O 1
ATOM 1339 N N . ALA A 1 168 ? -7.218 8.435 7.690 1.00 91.88 168 ALA A N 1
ATOM 1340 C CA . ALA A 1 168 ? -7.510 7.028 7.425 1.00 91.88 168 ALA A CA 1
ATOM 1341 C C . ALA A 1 168 ? -9.005 6.729 7.401 1.00 91.88 168 ALA A C 1
ATOM 1343 O O . ALA A 1 168 ? -9.495 6.041 6.503 1.00 91.88 168 ALA A O 1
ATOM 1344 N N . SER A 1 169 ? -9.755 7.302 8.339 1.00 92.38 169 SER A N 1
ATOM 1345 C CA . SER A 1 169 ? -11.208 7.144 8.389 1.00 92.38 169 SER A CA 1
ATOM 1346 C C . SER A 1 169 ? -11.896 7.748 7.158 1.00 92.38 169 SER A C 1
ATOM 1348 O O . SER A 1 169 ? -12.802 7.128 6.593 1.00 92.38 169 SER A O 1
ATOM 1350 N N . LYS A 1 170 ? -11.461 8.934 6.710 1.00 93.25 170 LYS A N 1
ATOM 1351 C CA . LYS A 1 170 ? -11.981 9.595 5.499 1.00 93.25 170 LYS A CA 1
ATOM 1352 C C . LYS A 1 170 ? -11.628 8.816 4.233 1.00 93.25 170 LYS A C 1
ATOM 1354 O O . LYS A 1 170 ? -12.525 8.512 3.447 1.00 93.25 170 LYS A O 1
ATOM 1359 N N . CYS A 1 171 ? -10.368 8.412 4.089 1.00 92.19 171 CYS A N 1
ATOM 1360 C CA . CYS A 1 171 ? -9.905 7.616 2.959 1.00 92.19 171 CYS A CA 1
ATOM 1361 C C . CYS A 1 171 ? -10.650 6.276 2.865 1.00 92.19 171 CYS A C 1
ATOM 1363 O O . CYS A 1 171 ? -11.119 5.875 1.801 1.00 92.19 171 CYS A O 1
ATOM 1365 N N . LYS A 1 172 ? -10.851 5.584 3.994 1.00 92.25 172 LYS A N 1
ATOM 1366 C CA . LYS A 1 172 ? -11.637 4.343 4.022 1.00 92.25 172 LYS A CA 1
ATOM 1367 C C . LYS A 1 172 ? -13.046 4.550 3.474 1.00 92.25 172 LYS A C 1
ATOM 1369 O O . LYS A 1 172 ? -13.532 3.715 2.716 1.00 92.25 172 LYS A O 1
ATOM 1374 N N . ALA A 1 173 ? -13.695 5.649 3.859 1.00 91.00 173 ALA A N 1
ATOM 1375 C CA . ALA A 1 173 ? -15.048 5.967 3.423 1.00 91.00 173 ALA A CA 1
ATOM 1376 C C . ALA A 1 173 ? -15.129 6.300 1.923 1.00 91.00 173 ALA A C 1
ATOM 1378 O O . ALA A 1 173 ? -16.132 5.963 1.294 1.00 91.00 173 ALA A O 1
ATOM 1379 N N . SER A 1 174 ? -14.096 6.924 1.346 1.00 88.94 174 SER A N 1
ATOM 1380 C CA . SER A 1 174 ? -14.057 7.272 -0.082 1.00 88.94 174 SER A CA 1
ATOM 1381 C C . SER A 1 174 ? -13.735 6.077 -0.986 1.00 88.94 174 SER A C 1
ATOM 1383 O O . SER A 1 174 ? -14.256 5.988 -2.096 1.00 88.94 174 SER A O 1
ATOM 1385 N N . LEU A 1 175 ? -12.931 5.122 -0.508 1.00 86.25 175 LEU A N 1
ATOM 1386 C CA . LEU A 1 175 ? -12.584 3.906 -1.253 1.00 86.25 175 LEU A CA 1
ATOM 1387 C C . LEU A 1 175 ? -13.740 2.885 -1.345 1.00 86.25 175 LEU A C 1
ATOM 1389 O O . LEU A 1 175 ? -13.705 2.018 -2.222 1.00 86.25 175 LEU A O 1
ATOM 1393 N N . GLY A 1 176 ? -14.748 2.987 -0.466 1.00 74.56 176 GLY A N 1
ATOM 1394 C CA . GLY A 1 176 ? -15.889 2.057 -0.340 1.00 74.56 176 GLY A CA 1
ATOM 1395 C C . GLY A 1 176 ? -15.557 0.728 0.337 1.00 74.56 176 GLY A C 1
ATOM 1396 O O . GLY A 1 176 ? -16.328 -0.243 0.134 1.00 74.56 176 GLY A O 1
#